Protein AF-A0A5U8SVL5-F1 (afdb_monomer_lite)

Secondary structure (DSSP, 8-state):
-HHHHHHHHTTGGG---HHHHHHHHHHHHHHHHHHHHHHHHHHHHHS-TTSHHHHHHHHHHHHHHHHHHHHHHHHHHHHHH-HHHHHHHHHHHHHHHHHHHHHHHHHHHHHHHHHS--

pLDDT: mean 75.51, std 13.68, range [45.16, 95.31]

InterPro domains:
  IPR036259 MFS transporter superfamily [G3DSA:1.20.1250.20] (1-117)
  IPR036259 MFS transporter superfamily [SSF103473] (3-104)

Organism: NCBI:txid149386

Foldseek 3Di:
DVVVVVVVVVCVVPDPDPVVVVVVVVVVVVVVVVVVVVQLVVLVVPPDPVCSVVSVVCVVVVVVVVVVVLVVVLVVQCVPPNDVSSVVVVVVVVVVVVVVVVVVVVVVVVVVVVVVVD

Radius of gyration: 19.07 Å; chains: 1; bounding box: 49×36×48 Å

Sequence (118 aa):
TAAATLLTTLPLLLVTNLTGLGLTMFVAGFFFSPTMILAIGFVEREAPPNMLTEGFTWLITGLAVGVALGSAGVGMIIDTYGIDAGFLLAIAAGICVLLTACIGYVFVFKDDKNSADK

Structure (mmCIF, N/CA/C/O backbone):
data_AF-A0A5U8SVL5-F1
#
_entry.id   AF-A0A5U8SVL5-F1
#
loop_
_atom_site.group_PDB
_atom_site.id
_atom_site.type_symbol
_atom_site.label_atom_id
_atom_site.label_alt_id
_atom_site.label_comp_id
_atom_site.label_asym_id
_atom_site.label_entity_id
_atom_site.label_seq_id
_atom_site.pdbx_PDB_ins_code
_atom_site.Cartn_x
_atom_site.Cartn_y
_atom_site.Cartn_z
_atom_site.occupancy
_atom_site.B_iso_or_equiv
_atom_site.auth_seq_id
_atom_site.auth_comp_id
_atom_site.auth_asym_id
_atom_site.auth_atom_id
_atom_site.pdbx_PDB_model_num
ATOM 1 N N . THR A 1 1 ? -1.007 25.373 -16.849 1.00 50.41 1 THR A N 1
ATOM 2 C CA . THR A 1 1 ? -0.716 24.092 -16.169 1.00 50.41 1 THR A CA 1
ATOM 3 C C . THR A 1 1 ? -0.575 22.955 -17.167 1.00 50.41 1 THR A C 1
ATOM 5 O O . THR A 1 1 ? 0.496 22.377 -17.183 1.00 50.41 1 THR A O 1
ATOM 8 N N . ALA A 1 2 ? -1.530 22.721 -18.078 1.00 55.56 2 ALA A N 1
ATOM 9 C CA . ALA A 1 2 ? -1.442 21.679 -19.122 1.00 55.56 2 ALA A CA 1
ATOM 10 C C . ALA A 1 2 ? -0.213 21.783 -20.062 1.00 55.56 2 ALA A C 1
ATOM 12 O O . ALA A 1 2 ? 0.433 20.786 -20.361 1.00 55.56 2 ALA A O 1
ATOM 13 N N . ALA A 1 3 ? 0.173 22.998 -20.476 1.00 54.38 3 ALA A N 1
ATOM 14 C CA . ALA A 1 3 ? 1.383 23.215 -21.283 1.00 54.38 3 ALA A CA 1
ATOM 15 C C . ALA A 1 3 ? 2.687 22.926 -20.511 1.00 54.38 3 ALA A C 1
ATOM 17 O O . ALA A 1 3 ? 3.674 22.495 -21.099 1.00 54.38 3 ALA A O 1
ATOM 18 N N . ALA A 1 4 ? 2.678 23.103 -19.184 1.00 65.31 4 ALA A N 1
ATOM 19 C CA . ALA A 1 4 ? 3.800 22.725 -18.327 1.00 65.31 4 ALA A CA 1
ATOM 20 C C . ALA A 1 4 ? 3.895 21.199 -18.179 1.00 65.31 4 ALA A C 1
ATOM 22 O O . ALA A 1 4 ? 4.992 20.669 -18.081 1.00 65.31 4 ALA A O 1
ATOM 23 N N . THR A 1 5 ? 2.763 20.494 -18.240 1.00 61.19 5 THR A N 1
ATOM 24 C CA . THR A 1 5 ? 2.696 19.026 -18.240 1.00 61.19 5 THR A CA 1
ATOM 25 C C . THR A 1 5 ? 3.203 18.417 -19.552 1.00 61.19 5 THR A C 1
ATOM 27 O O . THR A 1 5 ? 3.799 17.343 -19.539 1.00 61.19 5 THR A O 1
ATOM 30 N N . LEU A 1 6 ? 3.014 19.108 -20.683 1.00 67.12 6 LEU A N 1
ATOM 31 C CA . LEU A 1 6 ? 3.542 18.697 -21.992 1.00 67.12 6 LEU A CA 1
ATOM 32 C C . LEU A 1 6 ? 5.071 18.873 -22.076 1.00 67.12 6 LEU A C 1
ATOM 34 O O . LEU A 1 6 ? 5.780 18.042 -22.637 1.00 67.12 6 LEU A O 1
ATOM 38 N N . LEU A 1 7 ? 5.593 19.948 -21.480 1.00 68.50 7 LEU A N 1
ATOM 39 C CA . LEU A 1 7 ? 7.026 20.252 -21.497 1.00 68.50 7 LEU A CA 1
ATOM 40 C C . LEU A 1 7 ? 7.838 19.337 -20.562 1.00 68.50 7 LEU A C 1
ATOM 42 O O . LEU A 1 7 ? 9.015 19.096 -20.816 1.00 68.50 7 LEU A O 1
ATOM 46 N N . THR A 1 8 ? 7.215 18.795 -19.509 1.00 64.50 8 THR A N 1
ATOM 47 C CA . THR A 1 8 ? 7.842 17.847 -18.568 1.00 64.50 8 THR A CA 1
ATOM 48 C C . THR A 1 8 ? 7.741 16.383 -18.995 1.00 64.50 8 THR A C 1
ATOM 50 O O . THR A 1 8 ? 8.492 15.556 -18.484 1.00 64.50 8 THR A O 1
ATOM 53 N N . THR A 1 9 ? 6.853 16.045 -19.932 1.00 61.38 9 THR A N 1
ATOM 54 C CA . THR A 1 9 ? 6.705 14.678 -20.467 1.00 61.38 9 THR A CA 1
ATOM 55 C C . THR A 1 9 ? 7.652 14.390 -21.633 1.00 61.38 9 THR A C 1
ATOM 57 O O . THR A 1 9 ? 8.042 13.242 -21.828 1.00 61.38 9 THR A O 1
ATOM 60 N N . LEU A 1 10 ? 8.099 15.423 -22.354 1.00 52.44 10 LEU A N 1
ATOM 61 C CA . LEU A 1 10 ? 9.037 15.309 -23.478 1.00 52.44 10 LEU A CA 1
ATOM 62 C C . LEU A 1 10 ? 10.427 14.737 -23.094 1.00 52.44 10 LEU A C 1
ATOM 64 O O . LEU A 1 10 ? 10.955 13.928 -23.854 1.00 52.44 10 LEU A O 1
ATOM 68 N N . PRO A 1 11 ? 11.021 15.062 -21.925 1.00 57.00 11 PRO A N 1
ATOM 69 C CA . PRO A 1 11 ? 12.283 14.462 -21.474 1.00 57.00 11 PRO A CA 1
ATOM 70 C C . PRO A 1 11 ? 12.116 13.077 -20.828 1.00 57.00 11 PRO A C 1
ATOM 72 O O . PRO A 1 11 ? 13.099 12.358 -20.660 1.00 57.00 11 PRO A O 1
ATOM 75 N N . LEU A 1 12 ? 10.890 12.693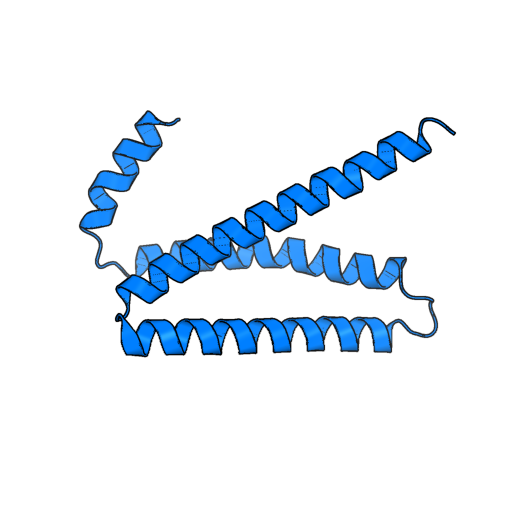 -20.446 1.00 50.34 12 LEU A N 1
ATOM 76 C CA . LEU A 1 12 ? 10.612 11.448 -19.718 1.00 50.34 12 LEU A CA 1
ATOM 77 C C . LEU A 1 12 ? 10.748 10.204 -20.607 1.00 50.34 12 LEU A C 1
ATOM 79 O O . LEU A 1 12 ? 11.051 9.125 -20.112 1.00 50.34 12 LEU A O 1
ATOM 83 N N . LEU A 1 13 ? 10.604 10.377 -21.924 1.00 50.47 13 LEU A N 1
ATOM 84 C CA . LEU A 1 13 ? 10.855 9.333 -22.920 1.00 50.47 13 LEU A CA 1
ATOM 85 C C . LEU A 1 13 ? 12.360 9.020 -23.090 1.00 50.47 13 LEU A C 1
ATOM 87 O O . LEU A 1 13 ? 12.706 8.057 -23.766 1.00 50.47 13 LEU A O 1
ATOM 91 N N . LEU A 1 14 ? 13.250 9.829 -22.491 1.00 54.69 14 LEU A N 1
ATOM 92 C CA . LEU A 1 14 ? 14.712 9.716 -22.596 1.00 54.69 14 LEU A CA 1
ATOM 93 C C . LEU A 1 14 ? 15.413 9.268 -21.296 1.00 54.69 14 LEU A C 1
ATOM 95 O O . LEU A 1 14 ? 16.634 9.113 -21.301 1.00 54.69 14 LEU A O 1
ATOM 99 N N . VAL A 1 15 ? 14.705 9.110 -20.168 1.00 46.69 15 VAL A N 1
ATOM 100 C CA . VAL A 1 15 ? 15.354 9.052 -18.846 1.00 46.69 15 VAL A CA 1
ATOM 101 C C . VAL A 1 15 ? 15.486 7.641 -18.263 1.00 46.69 15 VAL A C 1
ATOM 103 O O . VAL A 1 15 ? 14.586 7.071 -17.659 1.00 46.69 15 VAL A O 1
ATOM 106 N N . THR A 1 16 ? 16.726 7.172 -18.340 1.00 53.59 16 THR A N 1
ATOM 107 C CA . THR A 1 16 ? 17.352 6.041 -17.651 1.00 53.59 16 THR A CA 1
ATOM 108 C C . THR A 1 16 ? 18.007 6.508 -16.326 1.00 53.59 16 THR A C 1
ATOM 110 O O . THR A 1 16 ? 19.202 6.305 -16.140 1.00 53.59 16 THR A O 1
ATOM 113 N N . ASN A 1 17 ? 17.318 7.231 -15.417 1.00 52.66 17 ASN A N 1
ATOM 114 C CA . ASN A 1 17 ? 17.972 7.840 -14.228 1.00 52.66 17 ASN A CA 1
ATOM 115 C C . ASN A 1 17 ? 17.370 7.462 -12.860 1.00 52.66 17 ASN A C 1
ATOM 117 O O . ASN A 1 17 ? 16.222 7.768 -12.540 1.00 52.66 17 ASN A O 1
ATOM 121 N N . LEU A 1 18 ? 18.241 6.911 -12.006 1.00 56.34 18 LEU A N 1
ATOM 122 C CA . LEU A 1 18 ? 18.033 6.500 -10.608 1.00 56.34 18 LEU A CA 1
ATOM 123 C C . LEU A 1 18 ? 17.491 7.620 -9.692 1.00 56.34 18 LEU A C 1
ATOM 125 O O . LEU A 1 18 ? 16.797 7.357 -8.712 1.00 56.34 18 LEU A O 1
ATOM 129 N N . THR A 1 19 ? 17.779 8.882 -10.018 1.00 61.03 19 THR A N 1
ATOM 130 C CA . THR A 1 19 ? 17.326 10.059 -9.260 1.00 61.03 19 THR A CA 1
ATOM 131 C C . THR A 1 19 ? 15.817 10.288 -9.361 1.00 61.03 19 THR A C 1
ATOM 133 O O . THR A 1 19 ? 15.201 10.691 -8.374 1.00 61.03 19 THR A O 1
ATOM 136 N N . GLY A 1 20 ? 15.204 9.981 -10.511 1.00 63.78 20 GLY A N 1
ATOM 137 C CA . GLY A 1 20 ? 13.753 10.072 -10.699 1.00 63.78 20 GLY A CA 1
ATOM 138 C C . GLY A 1 20 ? 13.001 9.073 -9.819 1.00 63.78 20 GLY A C 1
ATOM 139 O O . GLY A 1 20 ? 12.052 9.454 -9.135 1.00 63.78 20 GLY A O 1
ATOM 140 N N . LEU A 1 21 ? 13.501 7.833 -9.749 1.00 63.69 21 LEU A N 1
ATOM 141 C CA . LEU A 1 21 ? 12.976 6.790 -8.860 1.00 63.69 21 LEU A CA 1
ATOM 142 C C . LEU A 1 21 ? 13.054 7.213 -7.389 1.00 63.69 21 LEU A C 1
ATOM 144 O O . LEU A 1 21 ? 12.066 7.103 -6.659 1.00 63.69 21 LEU A O 1
ATOM 148 N N . GLY A 1 22 ? 14.199 7.763 -6.973 1.00 68.38 22 GLY A N 1
ATOM 149 C CA . GLY A 1 22 ? 14.396 8.264 -5.614 1.00 68.38 22 GLY A CA 1
ATOM 150 C C . GLY A 1 22 ? 13.403 9.365 -5.235 1.00 68.38 22 GLY A C 1
ATOM 151 O O . GLY A 1 22 ? 12.798 9.299 -4.166 1.00 68.38 22 GLY A O 1
ATOM 152 N N . LEU A 1 23 ? 13.167 10.338 -6.123 1.00 72.06 23 LEU A N 1
ATOM 153 C CA . LEU A 1 23 ? 12.204 11.413 -5.869 1.00 72.06 23 LEU A CA 1
ATOM 154 C C . LEU A 1 23 ? 10.770 10.875 -5.758 1.00 72.06 23 LEU A C 1
ATOM 156 O O . LEU A 1 23 ? 10.033 11.265 -4.854 1.00 72.06 23 LEU A O 1
ATOM 160 N N . THR A 1 24 ? 10.377 9.946 -6.633 1.00 70.81 24 THR A N 1
ATOM 161 C CA . THR A 1 24 ? 9.047 9.325 -6.556 1.00 70.81 24 THR A CA 1
ATOM 162 C C . THR A 1 24 ? 8.856 8.500 -5.285 1.00 70.81 24 THR A C 1
ATOM 164 O O . THR A 1 24 ? 7.811 8.618 -4.647 1.00 70.81 24 THR A O 1
ATOM 167 N N . MET A 1 25 ? 9.864 7.731 -4.858 1.00 76.94 25 MET A N 1
ATOM 168 C CA . MET A 1 25 ? 9.818 7.002 -3.585 1.00 76.94 25 MET A CA 1
ATOM 169 C C . MET A 1 25 ? 9.750 7.950 -2.385 1.00 76.94 25 MET A C 1
ATOM 171 O O . MET A 1 25 ? 9.008 7.683 -1.440 1.00 76.94 25 MET A O 1
ATOM 175 N N . PHE A 1 26 ? 10.468 9.076 -2.436 1.00 77.81 26 PHE A N 1
ATOM 176 C CA . PHE A 1 26 ? 10.409 10.100 -1.395 1.00 77.81 26 PHE A CA 1
ATOM 177 C C . PHE A 1 26 ? 8.999 10.682 -1.253 1.00 77.81 26 PHE A C 1
ATOM 179 O O . PHE A 1 26 ? 8.450 10.718 -0.152 1.00 77.81 26 PHE A O 1
ATOM 186 N N . VAL A 1 27 ? 8.381 11.086 -2.366 1.00 78.31 27 VAL A N 1
ATOM 187 C CA . VAL A 1 27 ? 7.013 11.623 -2.364 1.00 78.31 27 VAL A CA 1
ATOM 188 C C . VAL A 1 27 ? 6.011 10.565 -1.893 1.00 78.31 27 VAL A C 1
ATOM 190 O O . VAL A 1 27 ? 5.153 10.870 -1.065 1.00 78.31 27 VAL A O 1
ATOM 193 N N . ALA A 1 28 ? 6.144 9.315 -2.343 1.00 79.44 28 ALA A N 1
ATOM 194 C CA . ALA A 1 28 ? 5.290 8.219 -1.889 1.00 79.44 28 ALA A CA 1
ATOM 195 C C . ALA A 1 28 ? 5.369 8.022 -0.364 1.00 79.44 28 ALA A C 1
ATOM 197 O O . ALA A 1 28 ? 4.334 7.953 0.300 1.00 79.44 28 ALA A O 1
ATOM 198 N N . GLY A 1 29 ? 6.577 8.015 0.210 1.00 82.38 29 GLY A N 1
ATOM 199 C CA . GLY A 1 29 ? 6.773 7.927 1.660 1.00 82.38 29 GLY A CA 1
ATOM 200 C C . GLY A 1 29 ? 6.195 9.128 2.417 1.00 82.38 29 GLY A C 1
ATOM 201 O O . GLY A 1 29 ? 5.572 8.957 3.467 1.00 82.38 29 GLY A O 1
ATOM 202 N N . PHE A 1 30 ? 6.331 10.334 1.858 1.00 87.88 30 PHE A N 1
ATOM 203 C CA . PHE A 1 30 ? 5.799 11.556 2.459 1.00 87.88 30 PHE A CA 1
ATOM 204 C C . PHE A 1 30 ? 4.273 11.525 2.602 1.00 87.88 30 PHE A C 1
ATOM 206 O O . PHE A 1 30 ? 3.761 11.927 3.640 1.00 87.88 30 PHE A O 1
ATOM 213 N N . PHE A 1 31 ? 3.546 11.012 1.605 1.00 78.75 31 PHE A N 1
ATOM 214 C CA . PHE A 1 31 ? 2.084 10.866 1.666 1.00 78.75 31 PHE A CA 1
ATOM 215 C C . PHE A 1 31 ? 1.620 9.623 2.435 1.00 78.75 31 PHE A C 1
ATOM 217 O O . PHE A 1 31 ? 0.514 9.608 2.986 1.00 78.75 31 PHE A O 1
ATOM 224 N N . PHE A 1 32 ? 2.458 8.591 2.526 1.00 83.62 32 PHE A N 1
ATOM 225 C CA . PHE A 1 32 ? 2.144 7.393 3.299 1.00 83.62 32 PHE A CA 1
ATOM 226 C C . PHE A 1 32 ? 2.009 7.698 4.799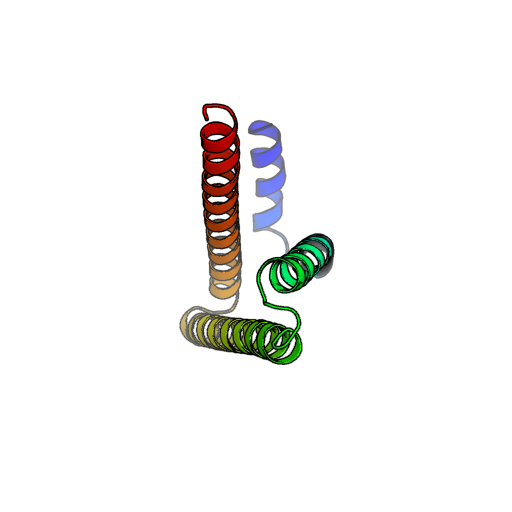 1.00 83.62 32 PHE A C 1
ATOM 228 O O . PHE A 1 32 ? 1.086 7.215 5.451 1.00 83.62 32 PHE A O 1
ATOM 235 N N . SER A 1 33 ? 2.866 8.576 5.327 1.00 88.81 33 SER A N 1
ATOM 236 C CA . SER A 1 33 ? 2.846 8.996 6.735 1.00 88.81 33 SER A CA 1
ATOM 237 C C . SER A 1 33 ? 1.501 9.604 7.200 1.00 88.81 33 SER A C 1
ATOM 239 O O . SER A 1 33 ? 0.884 9.040 8.110 1.00 88.81 33 SER A O 1
ATOM 241 N N . PRO A 1 34 ? 0.966 10.680 6.576 1.00 85.50 34 PRO A N 1
ATOM 242 C CA . PRO A 1 34 ? -0.329 11.247 6.949 1.00 85.50 34 PRO A CA 1
ATOM 243 C C . PRO A 1 34 ? -1.499 10.289 6.677 1.00 85.50 34 PRO A C 1
ATOM 245 O O . PRO A 1 34 ? -2.528 10.369 7.338 1.00 85.50 34 PRO A O 1
ATOM 248 N N . THR A 1 35 ? -1.359 9.351 5.740 1.00 84.94 35 THR A N 1
ATOM 249 C CA . THR A 1 35 ? -2.392 8.331 5.509 1.00 84.94 35 THR A CA 1
ATOM 250 C C . THR A 1 35 ? -2.463 7.358 6.682 1.00 84.94 35 THR A C 1
ATOM 252 O O . THR A 1 35 ? -3.547 7.043 7.173 1.00 84.94 35 THR A O 1
ATOM 255 N N . MET A 1 36 ? -1.306 6.914 7.173 1.00 89.69 36 MET A N 1
ATOM 256 C CA . MET A 1 36 ? -1.254 5.927 8.243 1.00 89.69 36 MET A CA 1
ATOM 257 C C . MET A 1 36 ? -1.686 6.503 9.596 1.00 89.69 36 MET A C 1
ATOM 259 O O . MET A 1 36 ? -2.393 5.827 10.341 1.00 89.69 36 MET A O 1
ATOM 263 N N . ILE A 1 37 ? -1.345 7.762 9.898 1.00 89.19 37 ILE A N 1
ATOM 264 C CA . ILE A 1 37 ? -1.824 8.414 11.130 1.00 89.19 37 ILE A CA 1
ATOM 265 C C . ILE A 1 37 ? -3.354 8.556 11.139 1.00 89.19 37 ILE A C 1
ATOM 267 O O . ILE A 1 37 ? -3.981 8.322 12.170 1.00 89.19 37 ILE A O 1
ATOM 271 N N . LEU A 1 38 ? -3.971 8.862 9.990 1.00 89.00 38 LEU A N 1
ATOM 272 C CA . LEU A 1 38 ? -5.429 8.908 9.870 1.00 89.00 38 LEU A CA 1
ATOM 273 C C . LEU A 1 38 ? -6.044 7.516 10.034 1.00 89.00 38 LEU A C 1
ATOM 275 O O . LEU A 1 38 ? -7.039 7.383 10.737 1.00 89.00 38 LEU A O 1
ATOM 279 N N . ALA A 1 39 ? -5.449 6.480 9.438 1.00 87.56 39 ALA A N 1
ATOM 280 C CA . ALA A 1 39 ? -5.940 5.107 9.553 1.00 87.56 39 ALA A CA 1
ATOM 281 C C . ALA A 1 39 ? -5.922 4.605 11.008 1.00 87.56 39 ALA A C 1
ATOM 283 O O . ALA A 1 39 ? -6.905 4.037 11.480 1.00 87.56 39 ALA A O 1
ATOM 284 N N . ILE A 1 40 ? -4.833 4.877 11.732 1.00 90.81 40 ILE A N 1
ATOM 285 C CA . ILE A 1 40 ? -4.715 4.594 13.167 1.00 90.81 40 ILE A CA 1
ATOM 286 C C . ILE A 1 40 ? -5.787 5.356 13.957 1.00 90.81 40 ILE A C 1
ATOM 288 O O . ILE A 1 40 ? -6.519 4.745 14.733 1.00 90.81 40 ILE A O 1
ATOM 292 N N . GLY A 1 41 ? -5.945 6.659 13.703 1.00 88.12 41 GLY A N 1
ATOM 293 C CA . GLY A 1 41 ? -6.961 7.476 14.371 1.00 88.12 41 GLY A CA 1
ATOM 294 C C . GLY A 1 41 ? -8.400 7.034 14.077 1.00 88.12 41 GLY A C 1
ATOM 295 O O . GLY A 1 41 ? -9.260 7.130 14.948 1.00 88.12 41 GLY A O 1
ATOM 296 N N . PHE A 1 42 ? -8.679 6.506 12.881 1.00 85.81 42 PHE A N 1
ATOM 297 C CA . PHE A 1 42 ? -9.980 5.912 12.560 1.00 85.81 42 PHE A CA 1
ATOM 298 C C . PHE A 1 42 ? -10.255 4.659 13.388 1.00 85.81 42 PHE A C 1
ATOM 300 O O . PHE A 1 42 ? -11.354 4.521 13.920 1.00 85.81 42 PHE A O 1
ATOM 307 N N . VAL A 1 43 ? -9.267 3.774 13.548 1.00 87.50 43 VAL A N 1
ATOM 308 C CA . VAL A 1 43 ? -9.422 2.589 14.405 1.00 87.50 43 VAL A CA 1
ATOM 309 C C . VAL A 1 43 ? -9.691 2.994 15.851 1.00 87.50 43 VAL A C 1
ATOM 311 O O . VAL A 1 43 ? -10.578 2.422 16.472 1.00 87.50 43 VAL A O 1
ATOM 314 N N . GLU A 1 44 ? -8.993 4.002 16.374 1.00 88.38 44 GLU A N 1
ATOM 315 C CA . GLU A 1 44 ? -9.208 4.482 17.746 1.00 88.38 44 GLU A CA 1
ATOM 316 C C . GLU A 1 44 ? -10.600 5.079 17.980 1.00 88.38 44 GLU A C 1
ATOM 318 O O . GLU A 1 44 ? -11.130 4.972 19.085 1.00 88.38 44 GLU A O 1
ATOM 323 N N . ARG A 1 45 ? -11.191 5.718 16.962 1.00 85.25 45 ARG A N 1
ATOM 324 C CA . ARG A 1 45 ? -12.525 6.329 17.067 1.00 85.25 45 ARG A CA 1
ATOM 325 C C . ARG A 1 45 ? -13.656 5.325 16.887 1.00 85.25 45 ARG A C 1
ATOM 327 O O . ARG A 1 45 ? -14.675 5.463 17.558 1.00 85.25 45 ARG A O 1
ATOM 334 N N . GLU A 1 46 ? -13.480 4.356 15.993 1.00 85.31 46 GLU A N 1
ATOM 335 C CA . GLU A 1 46 ? -14.560 3.455 15.583 1.00 85.31 46 GLU A CA 1
ATOM 336 C C . GLU A 1 46 ? -14.566 2.132 16.357 1.00 85.31 46 GLU A C 1
ATOM 338 O O . GLU A 1 46 ? -15.621 1.526 16.550 1.00 85.31 46 GLU A O 1
ATOM 343 N N . ALA A 1 47 ? -13.403 1.666 16.824 1.00 82.25 47 ALA A N 1
ATOM 344 C CA . ALA A 1 47 ? -13.337 0.456 17.627 1.00 82.25 47 ALA A CA 1
ATOM 345 C C . ALA A 1 47 ? -13.714 0.755 19.089 1.00 82.25 47 ALA A C 1
ATOM 347 O O . ALA A 1 47 ? -13.206 1.706 19.690 1.00 82.25 47 ALA A O 1
ATOM 348 N N . PRO A 1 48 ? -14.568 -0.074 19.714 1.00 79.25 48 PRO A N 1
ATOM 349 C CA . PRO A 1 48 ? -14.880 0.080 21.124 1.00 79.25 48 PRO A CA 1
ATOM 350 C C . PRO A 1 48 ? -13.615 -0.128 21.986 1.00 79.25 48 PRO A C 1
ATOM 352 O O . PRO A 1 48 ? -12.735 -0.912 21.612 1.00 79.25 48 PRO A O 1
ATOM 355 N N . PRO A 1 49 ? -13.509 0.525 23.164 1.00 77.69 49 PRO A N 1
ATOM 356 C CA . PRO A 1 49 ? -12.267 0.576 23.951 1.00 77.69 49 PRO A CA 1
ATOM 357 C C . PRO A 1 49 ? -11.686 -0.793 24.334 1.00 77.69 49 PRO A C 1
ATOM 359 O O . PRO A 1 49 ? -10.498 -0.915 24.617 1.00 77.69 49 PRO A O 1
ATOM 362 N N . ASN A 1 50 ? -12.524 -1.829 24.356 1.00 84.75 50 ASN A N 1
ATOM 363 C CA . ASN A 1 50 ? -12.161 -3.201 24.689 1.00 84.75 50 ASN A CA 1
ATOM 364 C C . ASN A 1 50 ? -11.584 -4.013 23.512 1.00 84.75 50 ASN A C 1
ATOM 366 O O . ASN A 1 50 ? -11.095 -5.113 23.755 1.00 84.75 50 ASN A O 1
ATOM 370 N N . MET A 1 51 ? -11.630 -3.513 22.271 1.00 84.75 51 MET A N 1
ATOM 371 C CA . MET A 1 51 ? -11.188 -4.241 21.067 1.00 84.75 51 MET A CA 1
ATOM 372 C C . MET A 1 51 ? -10.173 -3.465 20.211 1.00 84.75 51 MET A C 1
ATOM 374 O O . MET A 1 51 ? -9.915 -3.831 19.066 1.00 84.75 51 MET A O 1
ATOM 378 N N . LEU A 1 52 ? -9.539 -2.420 20.754 1.00 88.19 52 LEU A N 1
ATOM 379 C CA . LEU A 1 52 ? -8.520 -1.640 20.032 1.00 88.19 52 LEU A CA 1
ATOM 380 C C . LEU A 1 52 ? -7.357 -2.510 19.532 1.00 88.19 52 LEU A C 1
ATOM 382 O O . LEU A 1 52 ? -6.873 -2.329 18.416 1.00 88.19 52 LEU A O 1
ATOM 386 N N . THR A 1 53 ? -6.933 -3.497 20.326 1.00 90.12 53 THR A N 1
ATOM 387 C CA . THR A 1 53 ? -5.860 -4.424 19.942 1.00 90.12 53 THR A CA 1
ATOM 388 C C . THR A 1 53 ? -6.251 -5.297 18.748 1.00 90.12 53 THR A C 1
ATOM 390 O O . THR A 1 53 ? -5.433 -5.497 17.847 1.00 90.12 53 THR A O 1
ATOM 393 N N . GLU A 1 54 ? -7.497 -5.776 18.694 1.00 91.00 54 GLU A N 1
ATOM 394 C CA . GLU A 1 54 ? -8.008 -6.495 17.521 1.00 91.00 54 GLU A CA 1
ATOM 395 C C . GLU A 1 54 ? -8.103 -5.561 16.313 1.00 91.00 54 GLU A C 1
ATOM 397 O O . GLU A 1 54 ? -7.632 -5.929 15.239 1.00 91.00 54 GLU A O 1
ATOM 402 N N . GLY A 1 5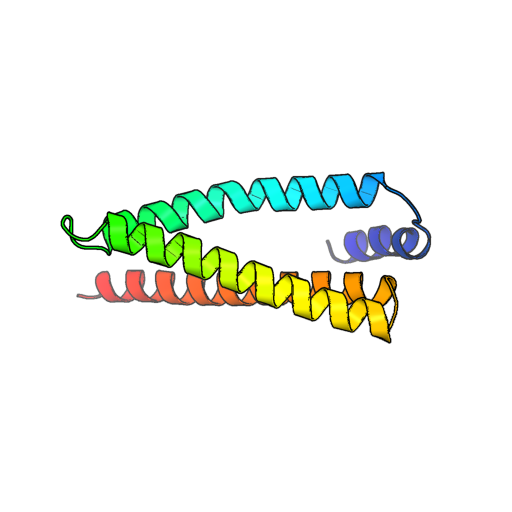5 ? -8.607 -4.334 16.486 1.00 88.94 55 GLY A N 1
ATOM 403 C CA . GLY A 1 55 ? -8.687 -3.333 15.417 1.00 88.94 55 GLY A CA 1
ATOM 404 C C . GLY A 1 55 ? -7.334 -3.053 14.757 1.00 88.94 55 GLY A C 1
ATOM 405 O O . GLY A 1 55 ? -7.210 -3.137 13.534 1.00 88.94 55 GLY A O 1
ATOM 406 N N . PHE A 1 56 ? -6.287 -2.809 15.551 1.00 92.44 56 PHE A N 1
ATOM 407 C CA . PHE A 1 56 ? -4.932 -2.627 15.019 1.00 92.44 56 PHE A CA 1
ATOM 408 C C . PHE A 1 56 ? -4.380 -3.887 14.350 1.00 92.44 56 PHE A C 1
ATOM 410 O O . PHE A 1 56 ? -3.726 -3.793 13.308 1.00 92.44 56 PHE A O 1
ATOM 417 N N . THR A 1 57 ? -4.665 -5.065 14.910 1.00 93.81 57 THR A N 1
ATOM 418 C CA . THR A 1 57 ? -4.241 -6.346 14.327 1.00 93.81 57 THR A CA 1
ATOM 419 C C . THR A 1 57 ? -4.867 -6.547 12.949 1.00 93.81 57 THR A C 1
ATOM 421 O O . THR A 1 57 ? -4.156 -6.860 11.991 1.00 93.81 57 THR A O 1
ATOM 424 N N . TRP A 1 58 ? -6.171 -6.302 12.813 1.00 93.75 58 TRP A N 1
ATOM 425 C CA . TRP A 1 58 ? -6.869 -6.362 11.529 1.00 93.75 58 TRP A CA 1
ATOM 426 C C . TRP A 1 58 ? -6.347 -5.318 10.541 1.00 93.75 58 TRP A C 1
ATOM 428 O O . TRP A 1 58 ? -6.130 -5.655 9.377 1.00 93.75 58 TRP A O 1
ATOM 438 N N . LEU A 1 59 ? -6.067 -4.091 10.993 1.00 93.19 59 LEU A N 1
ATOM 439 C CA . LEU A 1 59 ? -5.516 -3.027 10.148 1.00 93.19 59 LEU A CA 1
ATOM 440 C C . LEU A 1 59 ? -4.151 -3.410 9.557 1.00 93.19 59 LEU A C 1
ATOM 442 O O . LEU A 1 59 ? -3.952 -3.315 8.345 1.00 93.19 59 LEU A O 1
ATOM 446 N N . ILE A 1 60 ? -3.217 -3.882 10.388 1.00 93.12 60 ILE A N 1
ATOM 447 C CA . ILE A 1 60 ? -1.868 -4.261 9.936 1.00 93.12 60 ILE A CA 1
ATOM 448 C C . ILE A 1 60 ? -1.926 -5.519 9.062 1.00 93.12 60 ILE A C 1
ATOM 450 O O . ILE A 1 60 ? -1.233 -5.597 8.047 1.00 93.12 60 ILE A O 1
ATOM 454 N N . THR A 1 61 ? -2.780 -6.485 9.412 1.00 93.81 61 THR A N 1
ATOM 455 C CA . THR A 1 61 ? -2.962 -7.708 8.617 1.00 93.81 61 THR A CA 1
ATOM 456 C C . THR A 1 61 ? -3.536 -7.376 7.241 1.00 93.81 61 THR A C 1
ATOM 458 O O . THR A 1 61 ? -3.009 -7.840 6.232 1.00 93.81 61 THR A O 1
ATOM 461 N N . GLY A 1 62 ? -4.558 -6.518 7.173 1.00 92.88 62 GLY A N 1
ATOM 462 C CA . GLY A 1 62 ? -5.124 -6.040 5.912 1.00 92.88 62 GLY A CA 1
ATOM 463 C C . GLY A 1 62 ? -4.089 -5.318 5.046 1.00 92.88 62 GLY A C 1
ATOM 464 O O . GLY A 1 62 ? -3.989 -5.601 3.851 1.00 92.88 62 GLY A O 1
ATOM 465 N N . LEU A 1 63 ? -3.261 -4.457 5.650 1.00 92.44 63 LEU A N 1
ATOM 466 C CA . LEU A 1 63 ? -2.150 -3.797 4.958 1.00 92.44 63 LEU A CA 1
ATOM 467 C C . LEU A 1 63 ? -1.159 -4.820 4.380 1.00 92.44 63 LEU A C 1
ATOM 469 O O . LEU A 1 63 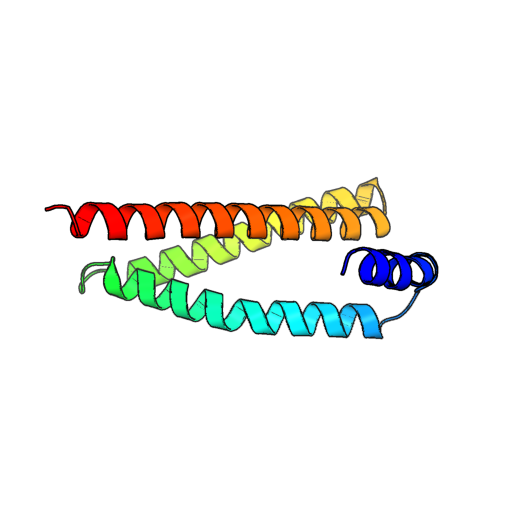? -0.808 -4.734 3.204 1.00 92.44 63 LEU A O 1
ATOM 473 N N . ALA A 1 64 ? -0.736 -5.803 5.178 1.00 94.25 64 ALA A N 1
ATOM 474 C CA . ALA A 1 64 ? 0.198 -6.839 4.742 1.00 94.25 64 ALA A CA 1
ATOM 475 C C . ALA A 1 64 ? -0.368 -7.677 3.582 1.00 94.25 64 ALA A C 1
ATOM 477 O O . ALA A 1 64 ? 0.335 -7.923 2.600 1.00 94.25 64 ALA A O 1
ATOM 478 N N . VAL A 1 65 ? -1.647 -8.060 3.657 1.00 95.31 65 VAL A N 1
ATOM 479 C CA . VAL A 1 65 ? -2.344 -8.776 2.577 1.00 95.31 65 VAL A CA 1
ATOM 480 C C . VAL A 1 65 ? -2.385 -7.931 1.303 1.00 95.31 65 VAL A C 1
ATOM 482 O O . VAL A 1 65 ? -2.061 -8.434 0.228 1.00 95.31 65 VAL A O 1
ATOM 485 N N . GLY A 1 66 ? -2.714 -6.641 1.409 1.00 89.50 66 GLY A N 1
ATOM 486 C CA . GLY A 1 66 ? -2.714 -5.728 0.264 1.00 89.50 66 GLY A CA 1
ATOM 487 C C . GLY A 1 66 ? -1.338 -5.610 -0.399 1.00 89.50 66 GLY A C 1
ATOM 488 O O . GLY A 1 66 ? -1.231 -5.715 -1.621 1.00 89.50 66 GLY A O 1
ATOM 489 N N . VAL A 1 67 ? -0.275 -5.468 0.399 1.00 90.44 67 VAL A N 1
ATOM 490 C CA . VAL A 1 67 ? 1.110 -5.426 -0.099 1.00 90.44 67 VAL A CA 1
ATOM 491 C C . VAL A 1 67 ? 1.492 -6.738 -0.788 1.00 90.44 67 VAL A C 1
ATOM 493 O O . VAL A 1 67 ? 2.099 -6.706 -1.858 1.00 90.44 67 VAL A O 1
ATOM 496 N N . ALA A 1 68 ? 1.113 -7.886 -0.224 1.00 93.12 68 ALA A N 1
ATOM 497 C CA . ALA A 1 68 ? 1.390 -9.190 -0.820 1.00 93.12 68 ALA A CA 1
ATOM 498 C C . ALA A 1 68 ? 0.695 -9.358 -2.181 1.00 93.12 68 ALA A C 1
ATOM 500 O O . ALA A 1 68 ? 1.338 -9.761 -3.151 1.00 93.12 68 ALA A O 1
ATOM 501 N N . LEU A 1 69 ? -0.588 -8.991 -2.274 1.00 91.94 69 LEU A N 1
ATOM 502 C CA . LEU A 1 69 ? -1.344 -9.030 -3.529 1.00 91.94 69 LEU A CA 1
ATOM 503 C C . LEU A 1 69 ? -0.755 -8.079 -4.580 1.00 91.94 69 LEU A C 1
ATOM 505 O O . LEU A 1 69 ? -0.604 -8.466 -5.738 1.00 91.94 69 LEU A O 1
ATOM 509 N N . GLY A 1 70 ? -0.375 -6.862 -4.177 1.00 85.81 70 GLY A N 1
ATOM 510 C CA . GLY A 1 70 ? 0.269 -5.891 -5.062 1.00 85.81 70 GLY A CA 1
ATOM 511 C C . GLY A 1 70 ? 1.621 -6.383 -5.583 1.00 85.81 70 GLY A C 1
ATOM 512 O O . GLY A 1 70 ? 1.872 -6.329 -6.784 1.00 85.81 70 GLY A O 1
ATOM 513 N N . SER A 1 71 ? 2.459 -6.925 -4.696 1.00 87.25 71 SER A N 1
ATOM 514 C CA . SER A 1 71 ? 3.761 -7.501 -5.048 1.00 87.25 71 SER A CA 1
ATOM 515 C C . SER A 1 71 ? 3.622 -8.677 -6.019 1.00 87.25 71 SER A C 1
ATOM 517 O O . SER A 1 71 ? 4.292 -8.710 -7.051 1.00 87.25 71 SER A O 1
ATOM 519 N N . ALA A 1 72 ? 2.692 -9.599 -5.748 1.00 90.62 72 ALA A N 1
ATOM 520 C CA . ALA A 1 72 ? 2.427 -10.736 -6.624 1.00 90.62 72 ALA A CA 1
ATOM 521 C C . ALA A 1 72 ? 1.936 -10.295 -8.014 1.00 90.62 72 ALA A C 1
ATOM 523 O O . ALA A 1 72 ? 2.429 -10.795 -9.024 1.00 90.62 72 ALA A O 1
ATOM 524 N N . GLY A 1 73 ? 1.005 -9.336 -8.078 1.00 87.06 73 GLY A N 1
ATOM 525 C CA . GLY A 1 73 ? 0.483 -8.817 -9.346 1.00 87.06 73 GLY A CA 1
ATOM 526 C C . GLY A 1 73 ? 1.544 -8.092 -10.177 1.00 87.06 73 GLY A C 1
ATOM 527 O O . GLY A 1 73 ? 1.673 -8.351 -11.373 1.00 87.06 73 GLY A O 1
ATOM 528 N N . VAL A 1 74 ? 2.344 -7.231 -9.539 1.00 84.25 74 VAL A N 1
ATOM 529 C CA . VAL A 1 74 ? 3.470 -6.538 -10.188 1.00 84.25 74 VAL A CA 1
ATOM 530 C C . VAL A 1 74 ? 4.505 -7.545 -10.694 1.00 84.25 74 VAL A C 1
ATOM 532 O O . VAL A 1 74 ? 4.942 -7.422 -11.835 1.00 84.25 74 VAL A O 1
ATOM 535 N N . GLY A 1 75 ? 4.852 -8.560 -9.894 1.00 85.31 75 GLY A N 1
ATOM 536 C CA . GLY A 1 75 ? 5.793 -9.614 -10.283 1.00 85.31 75 GLY A CA 1
ATOM 537 C C . GLY A 1 75 ? 5.350 -10.358 -11.543 1.00 85.31 75 GLY A C 1
ATOM 538 O O . GLY A 1 75 ? 6.092 -10.396 -12.519 1.00 85.31 75 GLY A O 1
ATOM 539 N N . MET A 1 76 ? 4.099 -10.835 -11.581 1.00 87.88 76 MET A N 1
ATOM 540 C CA . MET A 1 76 ? 3.558 -11.529 -12.762 1.00 87.88 76 MET A CA 1
ATOM 541 C C . MET A 1 76 ? 3.592 -10.665 -14.032 1.00 87.88 76 MET A C 1
ATOM 543 O O . MET A 1 76 ? 3.826 -11.172 -15.131 1.00 87.88 76 MET A O 1
ATOM 547 N N . ILE A 1 77 ? 3.339 -9.362 -13.900 1.00 86.00 77 ILE A N 1
ATOM 548 C CA . ILE A 1 77 ? 3.310 -8.430 -15.034 1.00 86.00 77 ILE A CA 1
ATOM 549 C C . ILE A 1 77 ? 4.723 -8.112 -15.526 1.00 86.00 77 ILE A C 1
ATOM 551 O O . ILE A 1 77 ? 4.945 -8.070 -16.737 1.00 86.00 77 ILE A O 1
ATOM 555 N N . ILE A 1 78 ? 5.684 -7.953 -14.615 1.00 85.94 78 ILE A N 1
ATOM 556 C CA . ILE A 1 78 ? 7.092 -7.758 -14.979 1.00 85.94 78 ILE A CA 1
ATOM 557 C C . ILE A 1 78 ? 7.653 -9.013 -15.660 1.00 85.94 78 ILE A C 1
ATOM 559 O O . ILE A 1 78 ? 8.343 -8.886 -16.671 1.00 85.94 78 ILE A O 1
ATOM 563 N N . ASP A 1 79 ? 7.314 -10.208 -15.170 1.00 86.38 79 ASP A N 1
ATOM 564 C CA . ASP A 1 79 ? 7.790 -11.476 -15.739 1.00 86.38 79 ASP A CA 1
ATOM 565 C C . ASP A 1 79 ? 7.291 -11.708 -17.176 1.00 86.38 79 ASP A C 1
ATOM 567 O O . ASP A 1 79 ? 7.969 -12.352 -17.977 1.00 86.38 79 ASP A O 1
ATOM 571 N N . THR A 1 80 ? 6.110 -11.184 -17.522 1.00 86.06 80 THR A N 1
ATOM 572 C CA . THR A 1 80 ? 5.464 -11.414 -18.826 1.00 86.06 80 THR A CA 1
ATOM 573 C C . THR A 1 80 ? 5.697 -10.295 -19.841 1.00 86.06 80 THR A C 1
ATOM 575 O O . THR A 1 80 ? 5.846 -10.582 -21.028 1.00 86.06 80 THR A O 1
ATOM 578 N N . TYR A 1 81 ? 5.751 -9.034 -19.401 1.00 80.31 81 TYR A N 1
ATOM 579 C CA . TYR A 1 81 ? 5.825 -7.857 -20.282 1.00 80.31 81 TYR A CA 1
ATOM 580 C C . TYR A 1 81 ? 7.078 -6.996 -20.066 1.00 80.31 81 TYR A C 1
ATOM 582 O O . TYR A 1 81 ? 7.247 -5.974 -20.733 1.00 80.31 81 TYR A O 1
ATOM 590 N N . GLY A 1 82 ? 7.972 -7.404 -19.164 1.00 79.44 82 GLY A N 1
ATOM 591 C CA . GLY A 1 82 ? 9.188 -6.670 -18.835 1.00 79.44 82 GLY A CA 1
ATOM 592 C C . GLY A 1 82 ? 8.967 -5.512 -17.855 1.00 79.44 82 GLY A C 1
ATOM 593 O O . GLY A 1 82 ? 7.859 -5.203 -17.418 1.00 79.44 82 GLY A O 1
ATOM 594 N N . ILE A 1 83 ? 10.070 -4.855 -17.495 1.00 74.81 83 ILE A N 1
ATOM 595 C CA . ILE A 1 83 ? 10.130 -3.842 -16.427 1.00 74.81 83 ILE A CA 1
ATOM 596 C C . ILE A 1 83 ? 9.286 -2.596 -16.754 1.00 74.81 83 ILE A C 1
ATOM 598 O O . ILE A 1 83 ? 8.663 -2.024 -15.858 1.00 74.81 83 ILE A O 1
ATOM 602 N N . ASP A 1 84 ? 9.199 -2.210 -18.030 1.00 75.06 84 ASP A N 1
ATOM 603 C CA . ASP A 1 84 ? 8.447 -1.028 -18.473 1.00 75.06 84 ASP A CA 1
ATOM 604 C C . ASP A 1 84 ? 6.939 -1.155 -18.196 1.00 75.06 84 ASP A C 1
ATOM 606 O O . ASP A 1 84 ? 6.280 -0.194 -17.787 1.00 75.06 84 ASP A O 1
ATOM 610 N N . ALA A 1 85 ? 6.388 -2.365 -18.334 1.00 73.75 85 ALA A N 1
ATOM 611 C CA . ALA A 1 85 ? 4.993 -2.646 -18.007 1.00 73.75 85 ALA A CA 1
ATOM 612 C C . ALA A 1 85 ? 4.723 -2.582 -16.494 1.00 73.75 85 ALA A C 1
ATOM 614 O O . ALA A 1 85 ? 3.640 -2.165 -16.075 1.00 73.75 85 ALA A O 1
ATOM 615 N N . GLY A 1 86 ? 5.720 -2.915 -15.667 1.00 70.38 86 GLY A N 1
ATOM 616 C CA . GLY A 1 86 ? 5.654 -2.749 -14.213 1.00 70.38 86 GLY A CA 1
ATOM 617 C C . GLY A 1 86 ? 5.482 -1.285 -13.795 1.00 70.38 86 GLY A C 1
ATOM 618 O O . GLY A 1 86 ? 4.698 -0.985 -12.892 1.00 70.38 86 GLY A O 1
ATOM 619 N N . PHE A 1 87 ? 6.136 -0.352 -14.496 1.00 72.19 87 PHE A N 1
ATOM 620 C CA . PHE A 1 87 ? 5.965 1.083 -14.247 1.00 72.19 87 PHE A CA 1
ATOM 621 C C . PHE A 1 87 ? 4.580 1.596 -14.652 1.00 72.19 87 PHE A C 1
ATOM 623 O O . PHE A 1 87 ? 3.968 2.357 -13.900 1.00 72.19 87 PHE A O 1
ATOM 630 N N . LEU A 1 88 ? 4.050 1.153 -15.797 1.00 73.88 88 LEU A N 1
ATOM 631 C CA . LEU A 1 88 ? 2.681 1.489 -16.212 1.00 73.88 88 LEU A CA 1
ATOM 632 C C . LEU A 1 88 ? 1.644 0.994 -15.199 1.00 73.88 88 LEU A C 1
ATOM 634 O O . LEU A 1 88 ? 0.698 1.716 -14.877 1.00 73.88 88 LEU A O 1
ATOM 638 N N . LEU A 1 89 ? 1.850 -0.201 -14.645 1.00 75.69 89 LEU A N 1
ATOM 639 C CA . LEU A 1 89 ? 0.992 -0.742 -13.599 1.00 75.69 89 LEU A CA 1
ATOM 640 C C . LEU A 1 89 ? 1.068 0.079 -12.304 1.00 75.69 89 LEU A C 1
ATOM 642 O O . LEU A 1 89 ? 0.033 0.338 -11.692 1.00 75.69 89 LEU A O 1
ATOM 646 N N . ALA A 1 90 ? 2.257 0.538 -11.905 1.00 72.62 90 ALA A N 1
ATOM 647 C CA . ALA A 1 90 ? 2.417 1.415 -10.744 1.00 72.62 90 ALA A CA 1
ATOM 648 C C . ALA A 1 90 ? 1.677 2.754 -10.927 1.00 72.62 90 ALA A C 1
ATOM 650 O O . ALA A 1 90 ? 1.025 3.237 -9.999 1.00 72.62 90 ALA A O 1
ATOM 651 N N . ILE A 1 91 ? 1.713 3.325 -12.137 1.00 74.56 91 ILE A N 1
ATOM 652 C CA . ILE A 1 91 ? 0.945 4.532 -12.480 1.00 74.56 91 ILE A CA 1
ATOM 653 C C . ILE A 1 91 ? -0.561 4.252 -12.391 1.00 74.56 91 ILE A C 1
ATOM 655 O O . ILE A 1 91 ? -1.291 5.026 -11.769 1.00 74.56 91 ILE A O 1
ATOM 659 N N . ALA A 1 92 ? -1.031 3.137 -12.959 1.00 75.12 92 ALA A N 1
ATOM 660 C CA . ALA A 1 92 ? -2.437 2.740 -12.892 1.00 75.12 92 ALA A CA 1
ATOM 661 C C . ALA A 1 92 ? -2.907 2.531 -11.441 1.00 75.12 92 ALA A C 1
ATOM 663 O O . ALA A 1 92 ? -3.968 3.025 -11.058 1.00 75.12 92 ALA A O 1
ATOM 664 N N . ALA A 1 93 ? -2.089 1.883 -10.608 1.00 70.50 93 ALA A N 1
ATOM 665 C CA . ALA A 1 93 ? -2.357 1.713 -9.183 1.00 70.50 93 ALA A CA 1
ATOM 666 C C . ALA A 1 93 ? -2.445 3.064 -8.451 1.00 70.50 93 ALA A C 1
ATOM 668 O O . ALA A 1 93 ? -3.362 3.271 -7.656 1.00 70.50 93 ALA A O 1
ATOM 669 N N . GLY A 1 94 ? -1.558 4.015 -8.766 1.00 68.44 94 GLY A N 1
ATOM 670 C CA . GLY A 1 94 ? -1.623 5.380 -8.238 1.00 68.44 94 GLY A CA 1
ATOM 671 C C . GLY A 1 94 ? -2.926 6.100 -8.605 1.00 68.44 94 GLY A C 1
ATOM 672 O O . GLY A 1 94 ? -3.537 6.743 -7.750 1.00 68.44 94 GLY A O 1
ATOM 673 N N . ILE A 1 95 ? -3.404 5.937 -9.842 1.00 75.88 95 ILE A N 1
ATOM 674 C CA . ILE A 1 95 ? -4.701 6.475 -10.284 1.00 75.88 95 ILE A CA 1
ATOM 675 C C . ILE A 1 95 ? -5.849 5.819 -9.509 1.00 75.88 95 ILE A C 1
ATOM 677 O O . ILE A 1 95 ? -6.741 6.524 -9.038 1.00 75.88 95 ILE A O 1
ATOM 681 N N . CYS A 1 96 ? -5.824 4.497 -9.319 1.00 75.25 96 CYS A N 1
ATOM 682 C CA . CYS A 1 96 ? -6.834 3.797 -8.524 1.00 75.25 96 CYS A CA 1
ATOM 683 C C . CYS A 1 96 ? -6.889 4.308 -7.080 1.00 75.25 96 CYS A C 1
ATOM 685 O O . CYS A 1 96 ? -7.978 4.554 -6.569 1.00 75.25 96 CYS A O 1
ATOM 687 N N . VAL A 1 97 ? -5.740 4.527 -6.433 1.00 73.25 97 VAL A N 1
ATOM 688 C CA . VAL A 1 97 ? -5.694 5.109 -5.080 1.00 73.25 97 VAL A CA 1
ATOM 689 C C . VAL A 1 97 ? -6.288 6.516 -5.073 1.00 73.25 97 VAL A C 1
ATOM 691 O O . VAL A 1 97 ? -7.075 6.837 -4.185 1.00 73.25 97 VAL A O 1
ATOM 694 N N . LEU A 1 98 ? -5.970 7.338 -6.075 1.00 74.38 98 LEU A N 1
ATOM 695 C CA . LEU A 1 98 ? -6.498 8.697 -6.195 1.00 74.38 98 LEU A CA 1
ATOM 696 C C . LEU A 1 98 ? -8.026 8.699 -6.369 1.00 74.38 98 LEU A C 1
ATOM 698 O O . LEU A 1 98 ? -8.716 9.504 -5.742 1.00 74.38 98 LEU A O 1
ATOM 702 N N . LEU A 1 99 ? -8.564 7.759 -7.150 1.00 78.69 99 LEU A N 1
ATOM 703 C CA . LEU A 1 99 ? -10.007 7.558 -7.296 1.00 78.69 99 LEU A CA 1
ATOM 704 C C . LEU A 1 99 ? -10.654 7.122 -5.979 1.00 78.69 99 LEU A C 1
ATOM 706 O O . LEU A 1 99 ? -11.645 7.724 -5.569 1.00 78.69 99 LEU A O 1
ATOM 710 N N . THR A 1 100 ? -10.083 6.139 -5.283 1.00 75.12 100 THR A N 1
ATOM 711 C CA . THR A 1 100 ? -10.589 5.678 -3.981 1.00 75.12 100 THR A CA 1
ATOM 712 C C . THR A 1 100 ? -10.561 6.796 -2.941 1.00 75.12 100 THR A C 1
ATOM 714 O O . THR A 1 100 ? -11.537 6.984 -2.215 1.00 75.12 100 THR A O 1
ATOM 717 N N . ALA A 1 101 ? -9.491 7.594 -2.907 1.00 74.25 101 ALA A N 1
ATOM 718 C CA . ALA A 1 101 ? -9.383 8.756 -2.032 1.00 74.25 101 ALA A CA 1
ATOM 719 C C . ALA A 1 101 ? -10.435 9.823 -2.370 1.00 74.25 101 ALA A C 1
ATOM 721 O O . ALA A 1 101 ? -11.084 10.342 -1.465 1.00 74.25 101 ALA A O 1
ATOM 722 N N . CYS A 1 102 ? -10.663 10.110 -3.657 1.00 76.12 102 CYS A N 1
ATOM 723 C CA . CYS A 1 102 ? -11.735 11.007 -4.100 1.00 76.12 102 CYS A CA 1
ATOM 724 C C . CYS A 1 102 ? -13.119 10.508 -3.669 1.00 76.12 102 CYS A C 1
ATOM 726 O O . CYS A 1 102 ? -13.917 11.292 -3.160 1.00 76.12 102 CYS A O 1
ATOM 728 N N . ILE A 1 103 ? -13.404 9.214 -3.832 1.00 79.31 103 ILE A N 1
ATOM 729 C CA . ILE A 1 103 ? -14.679 8.613 -3.417 1.00 79.31 103 ILE A CA 1
ATOM 730 C C . ILE A 1 103 ? -14.851 8.719 -1.898 1.00 79.31 103 ILE A C 1
ATOM 732 O O . ILE A 1 103 ? -15.914 9.130 -1.436 1.00 79.31 103 ILE A O 1
ATOM 736 N N . GLY A 1 104 ? -13.801 8.417 -1.128 1.00 71.81 104 GLY A N 1
ATOM 737 C CA . GLY A 1 104 ? -13.796 8.573 0.327 1.00 71.81 104 GLY A CA 1
ATOM 738 C C . GLY A 1 104 ? -14.059 10.017 0.756 1.00 71.81 104 GLY A C 1
ATOM 739 O O . GLY A 1 104 ? -14.903 10.255 1.615 1.00 71.81 104 GLY A O 1
ATOM 740 N N . TYR A 1 105 ? -13.426 10.989 0.095 1.00 72.00 105 TYR A N 1
ATOM 741 C CA . TYR A 1 105 ? -13.669 12.413 0.341 1.00 72.00 105 TYR A CA 1
ATOM 742 C C . TYR A 1 105 ? -15.122 12.804 0.061 1.00 72.00 105 TYR A C 1
ATOM 744 O O . TYR A 1 105 ? -15.744 13.484 0.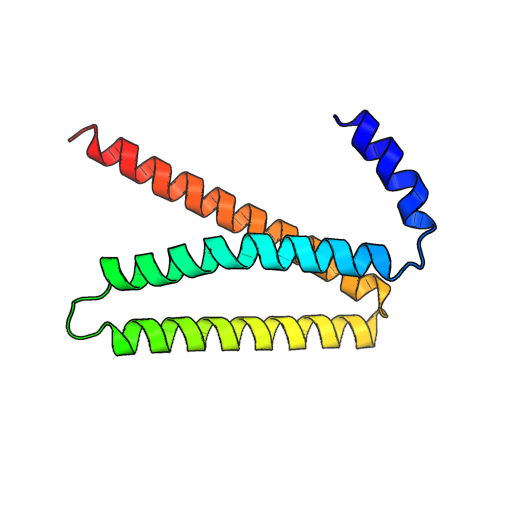872 1.00 72.00 105 TYR A O 1
ATOM 752 N N . VAL A 1 106 ? -15.690 12.350 -1.059 1.00 70.25 106 VAL A N 1
ATOM 753 C CA . VAL A 1 106 ? -17.087 12.633 -1.422 1.00 70.25 106 VAL A CA 1
ATOM 754 C C . VAL A 1 106 ? -18.063 11.993 -0.431 1.00 70.25 106 VAL A C 1
ATOM 756 O O . VAL A 1 106 ? -19.093 12.593 -0.126 1.00 70.25 106 VAL A O 1
ATOM 759 N N . PHE A 1 107 ? -17.753 10.804 0.088 1.00 66.69 107 PHE A N 1
ATOM 760 C CA . PHE A 1 107 ? -18.597 10.117 1.063 1.00 66.69 107 PHE A CA 1
ATOM 761 C C . PHE A 1 107 ? -18.557 10.795 2.439 1.00 66.69 107 PHE A C 1
ATOM 763 O O . PHE A 1 107 ? -19.611 11.080 3.003 1.00 66.69 107 PHE A O 1
ATOM 770 N N . VAL A 1 108 ? -17.365 11.150 2.932 1.00 64.50 108 VAL A N 1
ATOM 771 C CA . VAL A 1 108 ? -17.192 11.879 4.203 1.00 64.50 108 VAL A CA 1
ATOM 772 C C . VAL A 1 108 ? -17.848 13.262 4.142 1.00 64.50 108 VAL A C 1
ATOM 774 O O . VAL A 1 108 ? -18.577 13.644 5.052 1.00 64.50 108 VAL A O 1
ATOM 777 N N . PHE A 1 109 ? -17.682 13.994 3.036 1.00 59.91 109 PHE A N 1
ATOM 778 C CA . PHE A 1 109 ? -18.306 15.312 2.864 1.00 59.91 109 PHE A CA 1
ATOM 779 C C . PHE A 1 109 ? -19.837 15.235 2.712 1.00 59.91 109 PHE A C 1
ATOM 781 O O . PHE A 1 109 ? -20.545 16.211 2.966 1.00 59.91 109 PHE A O 1
ATOM 788 N N . LYS A 1 110 ? -20.374 14.082 2.284 1.00 53.78 110 LYS A N 1
ATOM 789 C CA . LYS A 1 110 ? -21.823 13.850 2.233 1.00 53.78 110 LYS A CA 1
ATOM 790 C C . LYS A 1 110 ? -22.411 13.693 3.639 1.00 53.78 110 LYS A C 1
ATOM 792 O O . LYS A 1 110 ? -23.511 14.189 3.877 1.00 53.78 110 LYS A O 1
ATOM 797 N N . ASP A 1 111 ? -21.691 13.052 4.552 1.00 55.28 111 ASP A N 1
ATOM 798 C CA . ASP A 1 111 ? -22.169 12.819 5.918 1.00 55.28 111 ASP A CA 1
ATOM 799 C C . ASP A 1 111 ? -22.213 14.116 6.749 1.00 55.28 111 ASP A C 1
ATOM 801 O O . ASP A 1 111 ? -23.180 14.369 7.471 1.00 55.28 111 ASP A O 1
ATOM 805 N N . ASP A 1 112 ? -21.251 15.017 6.523 1.00 55.91 112 ASP A N 1
ATOM 806 C CA . ASP A 1 112 ? -21.203 16.343 7.162 1.00 55.91 112 ASP A CA 1
ATOM 807 C C . ASP A 1 112 ? -22.411 17.224 6.765 1.00 55.91 112 ASP A C 1
ATOM 809 O O . ASP A 1 112 ? -23.004 17.928 7.583 1.00 55.91 112 ASP A O 1
ATOM 813 N N . LYS A 1 113 ? -22.877 17.114 5.511 1.00 52.16 113 LYS A N 1
ATOM 814 C CA . LYS A 1 113 ? -24.109 17.787 5.058 1.00 52.16 113 LYS A CA 1
ATOM 815 C C . LYS A 1 113 ? -25.390 17.199 5.652 1.00 52.16 113 LYS A C 1
ATOM 817 O O . LYS A 1 113 ? -26.364 17.930 5.787 1.00 52.16 113 LYS A O 1
ATOM 822 N N . ASN A 1 114 ? -25.411 15.906 5.966 1.00 51.56 114 ASN A N 1
ATOM 823 C CA . ASN A 1 114 ? -26.595 15.221 6.491 1.00 51.56 114 ASN A CA 1
ATOM 824 C C . ASN A 1 114 ? -26.772 15.426 8.008 1.00 51.56 114 ASN A C 1
ATOM 826 O O . ASN A 1 114 ? -27.884 15.291 8.515 1.00 51.56 114 ASN A O 1
ATOM 830 N N . SER A 1 115 ? -25.697 15.779 8.724 1.00 52.66 115 SER A N 1
ATOM 831 C CA . SER A 1 115 ? -25.755 16.187 10.138 1.00 52.66 115 SER A CA 1
ATOM 832 C C . SER A 1 115 ? -26.098 17.667 10.338 1.00 52.66 115 SER A C 1
ATOM 834 O O . SER A 1 115 ? -26.602 18.022 11.393 1.00 52.66 115 SER A O 1
ATOM 836 N N . ALA A 1 116 ? -25.869 18.529 9.341 1.00 54.12 116 ALA A N 1
ATOM 837 C CA . ALA A 1 116 ? -26.252 19.945 9.397 1.00 54.12 116 ALA A CA 1
ATOM 838 C C . ALA A 1 116 ? -27.732 20.216 9.032 1.00 54.12 116 ALA A C 1
ATOM 840 O O . ALA A 1 116 ? -28.194 21.345 9.180 1.00 54.12 116 ALA A O 1
ATOM 841 N N . ASP A 1 117 ? -28.453 19.203 8.535 1.00 52.94 117 ASP A N 1
ATOM 842 C CA . ASP A 1 117 ? -29.875 19.263 8.142 1.00 52.94 117 ASP A CA 1
ATOM 843 C C . ASP A 1 117 ? -30.822 18.608 9.179 1.00 52.94 117 ASP A C 1
ATOM 845 O O . ASP A 1 117 ? -32.036 18.593 8.988 1.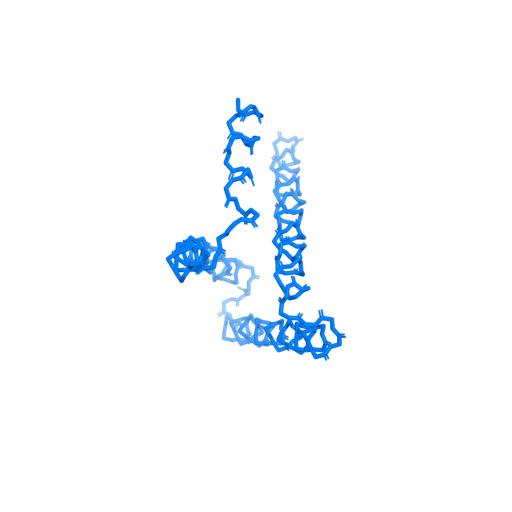00 52.94 117 ASP A O 1
ATOM 849 N N . LYS A 1 118 ? -30.289 18.074 10.290 1.00 45.16 118 LYS A N 1
ATOM 850 C CA . LYS A 1 118 ? -31.056 17.526 11.428 1.00 45.16 118 LYS A CA 1
ATOM 851 C C . LYS A 1 118 ? -30.905 18.396 12.668 1.00 45.16 118 LYS A C 1
ATOM 853 O O . LYS A 1 118 ? -31.902 18.486 13.417 1.00 45.16 118 LYS A O 1
#